Protein AF-A0A2J0LFU3-F1 (afdb_monomer_lite)

Radius of gyration: 16.3 Å; chains: 1; bounding box: 36×18×49 Å

pLDDT: mean 94.24, std 7.74, range [57.19, 98.5]

Foldseek 3Di:
DVVVLVVLLVVLVVLLVVLVVLVVVLVVLCVVCVVVVPPVSNVVSVVCVVVSVVSLVVSVVSLVVSCVPPVDDDPSVCSSVVSNVVSD

Structure (mmCIF, N/CA/C/O backbone):
data_AF-A0A2J0LFU3-F1
#
_entry.id   AF-A0A2J0LFU3-F1
#
loop_
_atom_site.group_PDB
_atom_site.id
_atom_site.type_symbol
_atom_site.label_atom_id
_atom_site.label_alt_id
_atom_site.label_comp_id
_atom_site.label_asym_id
_atom_site.label_entity_id
_atom_site.label_seq_id
_atom_site.pdbx_PDB_ins_code
_atom_site.Cartn_x
_atom_site.Cartn_y
_atom_site.Cartn_z
_atom_site.occupancy
_atom_site.B_iso_or_equiv
_atom_site.auth_seq_id
_atom_site.auth_comp_id
_atom_site.auth_asym_id
_atom_site.auth_atom_id
_atom_site.pdbx_PDB_model_num
ATOM 1 N N . MET A 1 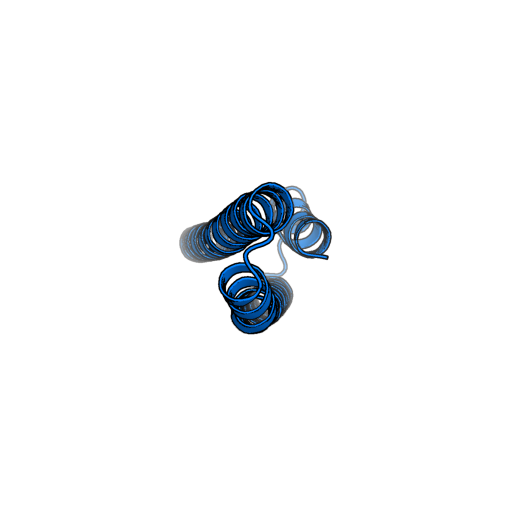1 ? 10.531 2.075 -26.233 1.00 57.19 1 MET A N 1
ATOM 2 C CA . MET A 1 1 ? 10.289 0.911 -25.362 1.00 57.19 1 MET A CA 1
ATOM 3 C C . MET A 1 1 ? 10.719 1.224 -23.933 1.00 57.19 1 MET A C 1
ATOM 5 O O . MET A 1 1 ? 9.846 1.164 -23.087 1.00 57.19 1 MET A O 1
ATOM 9 N N . GLU A 1 2 ? 11.952 1.704 -23.685 1.00 62.78 2 GLU A N 1
ATOM 10 C CA . GLU A 1 2 ? 12.400 2.175 -22.346 1.00 62.78 2 GLU A CA 1
ATOM 11 C C . GLU A 1 2 ? 11.409 3.127 -21.655 1.00 62.78 2 GLU A C 1
ATOM 13 O O . GLU A 1 2 ? 10.973 2.848 -20.548 1.00 62.78 2 GLU A O 1
ATOM 18 N N . ARG A 1 3 ? 10.929 4.168 -22.355 1.00 78.12 3 ARG A N 1
ATOM 19 C CA . ARG A 1 3 ? 9.973 5.129 -21.770 1.00 78.12 3 ARG A CA 1
ATOM 20 C C . ARG A 1 3 ? 8.677 4.510 -21.23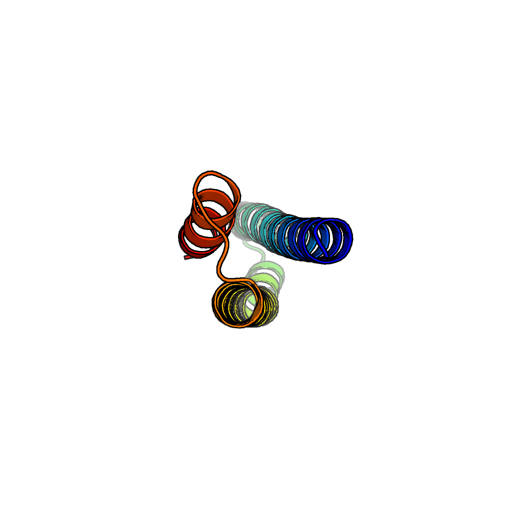3 1.00 78.12 3 ARG A C 1
ATOM 22 O O . ARG A 1 3 ? 8.109 5.049 -20.297 1.00 78.12 3 ARG A O 1
ATOM 29 N N . HIS A 1 4 ? 8.195 3.418 -21.833 1.00 89.81 4 HIS A N 1
ATOM 30 C CA . HIS A 1 4 ? 6.948 2.796 -21.384 1.00 89.81 4 HIS A CA 1
ATOM 31 C C . HIS A 1 4 ? 7.162 2.022 -20.082 1.00 89.81 4 HIS A C 1
ATOM 33 O O . HIS A 1 4 ? 6.324 2.099 -19.193 1.00 89.81 4 HIS A O 1
ATOM 39 N N . LEU A 1 5 ? 8.289 1.315 -19.950 1.00 91.56 5 LEU A N 1
ATOM 40 C CA . LEU A 1 5 ? 8.645 0.666 -18.690 1.00 91.56 5 LEU A CA 1
ATOM 41 C C . LEU A 1 5 ? 8.835 1.714 -17.588 1.00 91.56 5 LEU A C 1
ATOM 43 O O . LEU A 1 5 ? 8.288 1.550 -16.506 1.00 91.56 5 LEU A O 1
ATOM 47 N N . ASP A 1 6 ? 9.526 2.821 -17.876 1.00 94.19 6 ASP A N 1
ATOM 48 C CA . ASP A 1 6 ? 9.718 3.906 -16.904 1.00 94.19 6 ASP A CA 1
ATOM 49 C C . ASP A 1 6 ? 8.389 4.460 -16.369 1.00 94.19 6 ASP A C 1
ATOM 51 O O . ASP A 1 6 ? 8.260 4.750 -15.178 1.00 94.19 6 ASP A O 1
ATOM 55 N N . ASP A 1 7 ? 7.401 4.641 -17.246 1.00 95.50 7 ASP A N 1
ATOM 56 C CA . ASP A 1 7 ? 6.090 5.165 -16.865 1.00 95.50 7 ASP A CA 1
ATOM 57 C C . ASP A 1 7 ? 5.269 4.134 -16.074 1.00 95.50 7 ASP A C 1
ATOM 59 O O . ASP A 1 7 ? 4.640 4.496 -15.076 1.00 95.50 7 ASP A O 1
ATOM 63 N N . GLU A 1 8 ? 5.356 2.848 -16.419 1.00 96.12 8 GLU A N 1
ATOM 64 C CA . GLU A 1 8 ? 4.750 1.780 -15.618 1.00 96.12 8 GLU A CA 1
ATOM 65 C C . GLU A 1 8 ? 5.405 1.638 -14.238 1.00 96.12 8 GLU A C 1
ATOM 67 O O . GLU A 1 8 ? 4.707 1.523 -13.232 1.00 96.12 8 GLU A O 1
ATOM 72 N N . LEU A 1 9 ? 6.735 1.737 -14.147 1.00 96.44 9 LEU A N 1
ATOM 73 C CA . LEU A 1 9 ? 7.458 1.718 -12.872 1.00 96.44 9 LEU A CA 1
ATOM 74 C C . LEU A 1 9 ? 7.092 2.922 -11.993 1.00 96.44 9 LEU A C 1
ATOM 76 O O . LEU A 1 9 ? 6.984 2.790 -10.770 1.00 96.44 9 LEU A O 1
ATOM 80 N N . LYS A 1 10 ? 6.853 4.099 -12.589 1.00 96.38 10 LYS A N 1
ATOM 81 C CA . LYS A 1 10 ? 6.312 5.257 -11.856 1.00 96.38 10 LYS A CA 1
ATOM 82 C C . LYS A 1 10 ? 4.902 4.985 -11.349 1.00 96.38 10 LYS A C 1
ATOM 84 O O . LYS A 1 10 ? 4.624 5.305 -10.195 1.00 96.38 10 LYS A O 1
ATOM 89 N N . ASN A 1 11 ? 4.027 4.407 -12.170 1.00 96.38 11 ASN A N 1
ATOM 90 C CA . ASN A 1 11 ? 2.669 4.060 -11.751 1.00 96.38 11 ASN A CA 1
ATOM 91 C C . ASN A 1 11 ? 2.678 3.036 -10.613 1.00 96.38 11 ASN A C 1
ATOM 93 O O . ASN A 1 11 ? 2.017 3.258 -9.599 1.00 96.38 11 ASN A O 1
ATOM 97 N N . TYR A 1 12 ? 3.489 1.986 -10.734 1.00 96.69 12 TYR A N 1
ATOM 98 C CA . TYR A 1 12 ? 3.703 0.982 -9.695 1.00 96.69 12 TYR A CA 1
ATOM 99 C C . TYR A 1 12 ? 4.156 1.624 -8.375 1.00 96.69 12 TYR A C 1
ATOM 101 O O . TYR A 1 12 ? 3.547 1.427 -7.324 1.00 96.69 12 TYR A O 1
ATOM 109 N N . LYS A 1 13 ? 5.158 2.513 -8.438 1.00 96.38 13 LYS A N 1
ATOM 110 C CA . LYS A 1 13 ? 5.618 3.283 -7.276 1.00 96.38 13 LYS A CA 1
ATOM 111 C C . LYS A 1 13 ? 4.513 4.142 -6.659 1.00 96.38 13 LYS A C 1
ATOM 113 O O . LYS A 1 13 ? 4.426 4.247 -5.439 1.00 96.38 13 LYS A O 1
ATOM 118 N N . LEU A 1 14 ? 3.701 4.803 -7.482 1.00 97.12 14 LEU A N 1
ATOM 119 C CA . LEU A 1 14 ? 2.612 5.652 -7.001 1.00 97.12 14 LEU A CA 1
ATOM 120 C C . LEU A 1 14 ? 1.528 4.839 -6.292 1.00 97.12 14 LEU A C 1
ATOM 122 O O . LEU A 1 14 ? 0.995 5.325 -5.298 1.00 97.12 14 LEU A O 1
ATOM 126 N N . LYS A 1 15 ? 1.212 3.628 -6.764 1.00 96.19 15 LYS A N 1
ATOM 127 C CA . LYS A 1 15 ? 0.279 2.734 -6.066 1.00 96.19 15 LYS A CA 1
ATOM 128 C C . LYS A 1 15 ? 0.828 2.301 -4.708 1.00 96.19 15 LYS A C 1
ATOM 130 O O . LYS A 1 15 ? 0.136 2.489 -3.713 1.00 96.19 15 LYS A O 1
ATOM 135 N N . LEU A 1 16 ? 2.090 1.860 -4.653 1.00 96.19 16 LEU A N 1
ATOM 136 C CA . LEU A 1 16 ? 2.773 1.540 -3.393 1.00 96.19 16 LEU A CA 1
ATOM 137 C C . LEU A 1 16 ? 2.683 2.697 -2.390 1.00 96.19 16 LEU A C 1
ATOM 139 O O . LEU A 1 16 ? 2.251 2.501 -1.261 1.00 96.19 16 LEU A O 1
ATOM 143 N N . LEU A 1 17 ? 3.012 3.921 -2.820 1.00 96.25 17 LEU A N 1
ATOM 144 C CA . LEU A 1 17 ? 2.956 5.105 -1.955 1.00 96.25 17 LEU A CA 1
ATOM 145 C C . LEU A 1 17 ? 1.541 5.414 -1.442 1.00 96.25 17 LEU A C 1
ATOM 147 O O . LEU A 1 17 ? 1.381 5.860 -0.305 1.00 96.25 17 LEU A O 1
ATOM 151 N N . LYS A 1 18 ? 0.512 5.199 -2.269 1.00 96.38 18 LYS A N 1
ATOM 152 C CA . LYS A 1 18 ? -0.888 5.388 -1.862 1.00 96.38 18 LYS A CA 1
ATOM 153 C C . LYS A 1 18 ? -1.305 4.362 -0.815 1.00 96.38 18 LYS A C 1
ATOM 155 O O . LYS A 1 18 ? -1.853 4.759 0.209 1.00 96.38 18 LYS A O 1
ATOM 160 N N . MET A 1 19 ? -0.997 3.086 -1.043 1.00 96.12 19 MET A N 1
ATOM 161 C CA . MET A 1 19 ? -1.286 2.016 -0.090 1.00 96.12 19 MET A CA 1
ATOM 162 C C . MET A 1 19 ? -0.599 2.292 1.253 1.00 96.12 19 MET A C 1
ATOM 164 O O . MET A 1 19 ? -1.252 2.287 2.293 1.00 96.12 19 MET A O 1
ATOM 168 N N . THR A 1 20 ? 0.688 2.660 1.242 1.00 94.94 20 THR A N 1
ATOM 169 C CA . THR A 1 20 ? 1.413 2.983 2.481 1.00 94.94 20 THR A CA 1
ATOM 170 C C . THR A 1 20 ? 0.816 4.180 3.221 1.00 94.94 20 THR A C 1
ATOM 172 O O . THR A 1 20 ? 0.764 4.167 4.445 1.00 94.94 20 THR A O 1
ATOM 175 N N . ALA A 1 21 ? 0.305 5.193 2.511 1.00 96.56 21 ALA A N 1
ATOM 176 C CA . ALA A 1 21 ? -0.350 6.336 3.150 1.00 96.56 21 ALA A CA 1
ATOM 177 C C . ALA A 1 21 ? -1.664 5.943 3.853 1.00 96.56 21 ALA A C 1
ATOM 179 O O . ALA A 1 21 ? -2.002 6.503 4.896 1.00 96.56 21 ALA A O 1
ATOM 180 N N . LEU A 1 22 ? -2.398 4.968 3.309 1.00 96.38 22 LEU A N 1
ATOM 181 C CA . LEU A 1 22 ? -3.603 4.433 3.947 1.00 96.38 22 LEU A CA 1
ATOM 182 C C . LEU A 1 22 ? -3.269 3.587 5.173 1.00 96.38 22 LEU A C 1
ATOM 184 O O . LEU A 1 22 ? -3.934 3.728 6.197 1.00 96.38 22 LEU A O 1
ATOM 188 N N . VAL A 1 23 ? -2.206 2.782 5.105 1.00 96.50 23 VAL A N 1
ATOM 189 C CA . VAL A 1 23 ? -1.679 2.046 6.263 1.00 96.50 23 VAL A CA 1
ATOM 190 C C . VAL A 1 23 ? -1.261 3.016 7.375 1.00 96.50 23 VAL A C 1
ATOM 192 O O . VAL A 1 23 ? -1.611 2.815 8.537 1.00 96.50 23 VAL A O 1
ATOM 195 N N . GLU A 1 24 ? -0.568 4.109 7.040 1.00 96.81 24 GLU A N 1
ATOM 196 C CA . GLU A 1 24 ? -0.196 5.148 8.009 1.00 96.81 24 GLU A CA 1
ATOM 197 C C . GLU A 1 24 ? -1.426 5.787 8.686 1.00 96.81 24 GLU A C 1
ATOM 199 O O . GLU A 1 24 ? -1.444 5.934 9.914 1.00 96.81 24 GLU A O 1
ATOM 204 N N . ASP A 1 25 ? -2.475 6.118 7.921 1.00 97.56 25 ASP A N 1
ATOM 205 C CA . ASP A 1 25 ? -3.747 6.627 8.464 1.00 97.56 25 ASP A CA 1
ATOM 206 C C . ASP A 1 25 ? -4.432 5.584 9.361 1.00 97.56 25 ASP A C 1
ATOM 208 O O . ASP A 1 25 ? -4.863 5.908 10.470 1.00 97.56 25 ASP A O 1
ATOM 212 N N . ALA A 1 26 ? -4.475 4.318 8.942 1.00 97.81 26 ALA A N 1
ATOM 213 C CA . ALA A 1 26 ? -5.060 3.230 9.722 1.00 97.81 26 ALA A CA 1
ATOM 214 C C . ALA A 1 26 ? -4.343 3.040 11.069 1.00 97.81 26 ALA A C 1
ATOM 216 O O . ALA A 1 26 ? -4.998 2.894 12.108 1.00 97.81 26 ALA A O 1
ATOM 217 N N . ILE A 1 27 ? -3.008 3.122 11.092 1.00 97.81 27 ILE A N 1
ATOM 218 C CA . ILE A 1 27 ? -2.213 3.082 12.327 1.00 97.81 27 ILE A CA 1
ATOM 219 C C . ILE A 1 27 ? -2.557 4.278 13.221 1.00 97.81 27 ILE A C 1
ATOM 221 O O . ILE A 1 27 ? -2.817 4.106 14.416 1.00 97.81 27 ILE A O 1
ATOM 225 N N . HIS A 1 28 ? -2.602 5.488 12.658 1.00 98.19 28 HIS A N 1
ATOM 226 C CA . HIS A 1 28 ? -2.934 6.694 13.414 1.00 98.19 28 HIS A CA 1
ATOM 227 C C . HIS A 1 28 ? -4.329 6.601 14.052 1.00 98.19 28 HIS A C 1
ATOM 229 O O . HIS A 1 28 ? -4.494 6.834 15.254 1.00 98.19 28 HIS A O 1
ATOM 235 N N . GLN A 1 29 ? -5.329 6.192 13.270 1.00 98.00 29 GLN A N 1
ATOM 236 C CA . GLN A 1 29 ? -6.706 6.028 13.730 1.00 98.00 29 GLN A CA 1
ATOM 237 C C . GLN A 1 29 ? -6.847 4.899 14.756 1.00 98.00 29 GLN A C 1
ATOM 239 O O . GLN A 1 29 ? -7.604 5.047 15.715 1.00 98.00 29 GLN A O 1
ATOM 244 N N . SER A 1 30 ? -6.084 3.811 14.619 1.00 98.25 30 SER A N 1
ATOM 245 C CA . SER A 1 30 ? -6.051 2.715 15.598 1.00 98.25 30 SER A CA 1
ATOM 246 C C . SER A 1 30 ? -5.567 3.189 16.966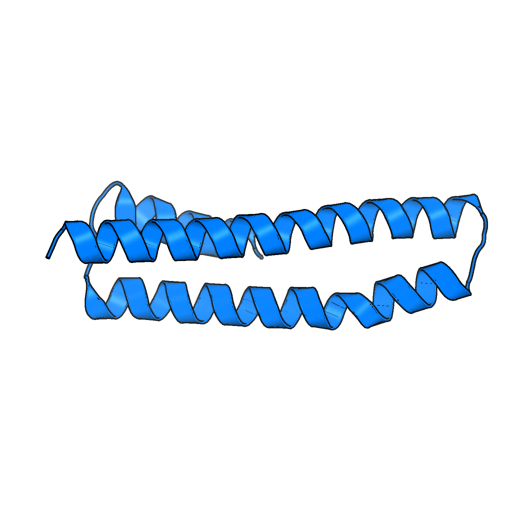 1.00 98.25 30 SER A C 1
ATOM 248 O O . SER A 1 30 ? -6.186 2.897 17.994 1.00 98.25 30 SER A O 1
ATOM 250 N N . ILE A 1 31 ? -4.479 3.965 16.986 1.00 98.38 31 ILE A N 1
ATOM 251 C CA . ILE A 1 31 ? -3.926 4.542 18.216 1.00 98.38 31 ILE A CA 1
ATOM 252 C C . ILE A 1 31 ? -4.936 5.508 18.842 1.00 98.38 31 ILE A C 1
ATOM 254 O O . ILE A 1 31 ? -5.170 5.463 20.054 1.00 98.38 31 ILE A O 1
ATOM 258 N N . GLU A 1 32 ? -5.574 6.353 18.031 1.00 98.44 32 GLU A N 1
ATOM 259 C CA . GLU A 1 32 ? -6.574 7.305 18.513 1.00 98.44 32 GLU A CA 1
ATOM 260 C C . GLU A 1 32 ? -7.817 6.607 19.081 1.00 98.44 32 GLU A C 1
ATOM 262 O O . GLU A 1 32 ? -8.309 6.981 20.153 1.00 98.44 32 GLU A O 1
ATOM 267 N N . ALA A 1 33 ? -8.295 5.555 18.414 1.00 98.50 33 ALA A N 1
ATOM 268 C CA . ALA A 1 33 ? -9.420 4.748 18.870 1.00 98.50 33 ALA A CA 1
ATOM 269 C C . ALA A 1 33 ? -9.130 4.106 20.229 1.00 98.50 33 ALA A C 1
ATOM 271 O O . ALA A 1 33 ? -9.970 4.155 21.132 1.00 98.50 33 ALA A O 1
ATOM 272 N N . LEU A 1 34 ? -7.922 3.565 20.406 1.00 98.12 34 LEU A N 1
ATOM 273 C CA . LEU A 1 34 ? -7.485 2.984 21.671 1.00 98.12 34 LEU A CA 1
ATOM 274 C C . LEU A 1 34 ? -7.388 4.046 22.775 1.00 98.12 34 LEU A C 1
ATOM 276 O O . LEU A 1 34 ? -7.941 3.858 23.862 1.00 98.12 34 LEU A O 1
ATOM 280 N N . ARG A 1 35 ? -6.732 5.180 22.490 1.00 98.50 35 ARG A N 1
ATOM 281 C CA . ARG A 1 35 ? -6.532 6.289 23.438 1.00 98.50 35 ARG A CA 1
ATOM 282 C C . ARG A 1 35 ? -7.854 6.836 23.972 1.00 98.50 35 ARG A C 1
ATOM 284 O O . ARG A 1 35 ? -7.977 7.105 25.164 1.00 98.50 35 ARG A O 1
ATOM 291 N N . THR A 1 36 ? -8.837 6.992 23.091 1.00 98.31 36 THR A N 1
ATOM 292 C CA . THR A 1 36 ? -10.151 7.573 23.413 1.00 98.31 36 THR A CA 1
ATOM 293 C C . THR A 1 36 ? -11.199 6.534 23.800 1.00 98.31 36 THR A C 1
ATOM 295 O O . THR A 1 36 ? -12.317 6.901 24.161 1.00 98.31 36 THR A O 1
ATOM 298 N N . ARG A 1 37 ? -10.856 5.237 23.745 1.00 97.62 37 ARG A N 1
ATOM 299 C CA . ARG A 1 37 ? -11.795 4.110 23.881 1.00 97.62 37 ARG A CA 1
ATOM 300 C C . ARG A 1 37 ? -12.989 4.224 22.923 1.00 97.62 37 ARG A C 1
ATOM 302 O O . ARG A 1 37 ? -14.110 3.834 23.254 1.00 97.62 37 ARG A O 1
ATOM 309 N N . ASN A 1 38 ? -12.754 4.768 21.731 1.00 98.44 38 ASN A N 1
ATOM 310 C CA . ASN A 1 38 ? -13.781 4.969 20.721 1.00 98.44 38 ASN A CA 1
ATOM 311 C C . ASN A 1 38 ? -13.981 3.692 19.894 1.00 98.44 38 ASN A C 1
ATOM 313 O O . ASN A 1 38 ? -13.268 3.433 18.924 1.00 98.44 38 ASN A O 1
ATOM 317 N N . LYS A 1 39 ? -14.997 2.910 20.270 1.00 97.88 39 LYS A N 1
ATOM 318 C CA . LYS A 1 39 ? -15.360 1.665 19.583 1.00 97.88 39 LYS A CA 1
ATOM 319 C C . LYS A 1 39 ? -15.723 1.877 18.105 1.00 97.88 39 LYS A C 1
ATOM 321 O O . LYS A 1 39 ? -15.349 1.055 17.279 1.00 97.88 39 LYS A O 1
ATOM 326 N N . TYR A 1 40 ? -16.412 2.967 17.764 1.00 98.00 40 TYR A N 1
ATOM 327 C CA . TYR A 1 40 ? -16.826 3.231 16.382 1.00 98.00 40 TYR A CA 1
ATOM 328 C C . TYR A 1 40 ? -15.633 3.515 15.468 1.00 98.00 40 TYR A C 1
ATOM 330 O O . TYR A 1 40 ? -15.606 3.040 14.336 1.00 98.00 40 TYR A O 1
ATOM 338 N N . LEU A 1 41 ? -14.632 4.251 15.964 1.00 97.88 41 LEU A N 1
ATOM 339 C CA . LEU A 1 41 ? -13.403 4.493 15.208 1.00 97.88 41 LEU A CA 1
ATOM 340 C C . LEU A 1 41 ? -12.627 3.187 14.997 1.00 97.88 41 LEU A C 1
ATOM 342 O O . LEU A 1 41 ? -12.210 2.914 13.879 1.00 97.88 41 LEU A O 1
ATOM 346 N N . ALA A 1 42 ? -12.518 2.342 16.028 1.00 98.12 42 ALA A N 1
ATOM 347 C CA . ALA A 1 42 ? -11.885 1.029 15.896 1.00 98.12 42 ALA A CA 1
ATOM 348 C C . ALA A 1 42 ? -12.591 0.145 14.849 1.00 98.12 42 ALA A C 1
ATOM 350 O O . ALA A 1 42 ? -11.935 -0.431 13.986 1.00 98.12 42 ALA A O 1
ATOM 351 N N . GLU A 1 43 ? -13.927 0.076 14.875 1.00 98.00 43 GLU A N 1
ATOM 352 C CA . GLU A 1 43 ? -14.703 -0.660 13.864 1.00 98.00 43 GLU A CA 1
ATOM 353 C C . GLU A 1 43 ? -14.527 -0.081 12.455 1.00 98.00 43 GLU A C 1
ATOM 355 O O . GLU A 1 43 ? -14.530 -0.831 11.480 1.00 98.00 43 GLU A O 1
ATOM 360 N N . SER A 1 44 ? -14.378 1.240 12.334 1.00 97.12 44 SER A N 1
ATOM 361 C CA . SER A 1 44 ? -14.105 1.887 11.051 1.00 97.12 44 SER A CA 1
ATOM 362 C C . SER A 1 44 ? -12.734 1.507 10.503 1.00 97.12 44 SER A C 1
ATOM 364 O O . SER A 1 44 ? -12.633 1.270 9.304 1.00 97.12 44 SER A O 1
ATOM 366 N N . VAL A 1 45 ? -11.699 1.442 11.347 1.00 97.81 45 VAL A N 1
ATOM 367 C CA . VAL A 1 45 ? -10.360 1.025 10.908 1.00 97.81 45 VAL A CA 1
ATOM 368 C C . VAL A 1 45 ? -10.391 -0.414 10.401 1.00 97.81 45 VAL A C 1
ATOM 370 O O . VAL A 1 45 ? -9.963 -0.657 9.281 1.00 97.81 45 VAL A O 1
ATOM 373 N N . ILE A 1 46 ? -11.004 -1.334 11.156 1.00 97.31 46 ILE A N 1
ATOM 374 C CA . ILE A 1 46 ? -11.135 -2.746 10.754 1.00 97.31 46 ILE A CA 1
ATOM 375 C C . ILE A 1 46 ? -11.843 -2.880 9.399 1.00 97.31 46 ILE A C 1
ATOM 377 O O . ILE A 1 46 ? -11.459 -3.694 8.574 1.00 97.31 46 ILE A O 1
ATOM 381 N N . LYS A 1 47 ? -12.888 -2.084 9.145 1.00 96.12 47 LYS A N 1
ATOM 382 C CA . LYS A 1 47 ? -13.606 -2.133 7.860 1.00 96.12 47 LYS A CA 1
ATOM 383 C C . LYS A 1 47 ? -12.796 -1.578 6.690 1.00 96.12 47 LYS A C 1
ATOM 385 O O . LYS A 1 47 ? -13.024 -2.009 5.565 1.00 96.12 47 LYS A O 1
ATOM 390 N N . ARG A 1 48 ? -11.932 -0.591 6.941 1.00 94.75 48 ARG A N 1
ATOM 391 C CA . ARG A 1 48 ? -11.091 0.046 5.915 1.00 94.75 48 ARG A CA 1
ATOM 392 C C . ARG A 1 48 ? -9.853 -0.782 5.572 1.00 94.75 48 ARG A C 1
ATOM 394 O O . ARG A 1 48 ? -9.262 -0.534 4.534 1.00 94.75 48 ARG A O 1
ATOM 401 N N . ASP A 1 49 ? -9.509 -1.770 6.392 1.00 96.50 49 ASP A N 1
ATOM 402 C CA . ASP A 1 49 ? -8.421 -2.721 6.135 1.00 96.50 49 ASP A CA 1
ATOM 403 C C . ASP A 1 49 ? -8.595 -3.451 4.793 1.00 96.50 49 ASP A C 1
ATOM 405 O O . ASP A 1 49 ? -7.662 -3.533 4.008 1.00 96.50 49 ASP A O 1
ATOM 409 N N . ASN A 1 50 ? -9.835 -3.818 4.444 1.00 95.88 50 ASN A N 1
ATOM 410 C CA . ASN A 1 50 ? -10.148 -4.433 3.149 1.00 95.88 50 ASN A CA 1
ATOM 411 C C . ASN A 1 50 ? -9.689 -3.589 1.939 1.00 95.88 50 ASN A C 1
ATOM 413 O O . ASN A 1 50 ? -9.353 -4.143 0.901 1.00 95.88 50 ASN A O 1
ATOM 417 N N . GLU A 1 51 ? -9.693 -2.254 2.045 1.00 96.00 51 GLU A N 1
ATOM 418 C CA . GLU A 1 51 ? -9.226 -1.368 0.965 1.00 96.00 51 GLU A CA 1
ATOM 419 C C . GLU A 1 51 ? -7.703 -1.474 0.781 1.00 96.00 51 GLU A C 1
ATOM 421 O O . GLU A 1 51 ? -7.197 -1.364 -0.336 1.00 96.00 51 GLU A O 1
ATOM 426 N N . ILE A 1 52 ? -6.969 -1.694 1.876 1.00 96.44 52 ILE A N 1
ATOM 427 C CA . ILE A 1 52 ? -5.520 -1.907 1.858 1.00 96.44 52 ILE A CA 1
ATOM 428 C C . ILE A 1 52 ? -5.220 -3.264 1.216 1.00 96.44 52 ILE A C 1
ATOM 430 O O . ILE A 1 52 ? -4.404 -3.304 0.298 1.00 96.44 52 ILE A O 1
ATOM 434 N N . ASP A 1 53 ? -5.939 -4.319 1.612 1.00 96.06 53 ASP A N 1
ATOM 435 C CA . ASP A 1 53 ? -5.807 -5.663 1.030 1.00 96.06 53 ASP A CA 1
ATOM 436 C C . ASP A 1 53 ? -6.076 -5.659 -0.485 1.00 96.06 53 ASP A C 1
ATOM 438 O O . ASP A 1 53 ? -5.357 -6.281 -1.269 1.00 96.06 53 ASP A O 1
ATOM 442 N N . GLU A 1 54 ? -7.115 -4.952 -0.935 1.00 96.25 54 GLU A N 1
ATOM 443 C CA . GLU A 1 54 ? -7.421 -4.814 -2.364 1.00 96.25 54 GLU A CA 1
ATOM 444 C C . GLU A 1 54 ? -6.267 -4.133 -3.117 1.00 96.25 54 GLU A C 1
ATOM 446 O O . GLU A 1 54 ? -5.836 -4.619 -4.164 1.00 96.25 54 GLU A O 1
ATOM 451 N N . MET A 1 55 ? -5.703 -3.056 -2.559 1.00 95.75 55 MET A N 1
ATOM 452 C CA . MET A 1 55 ? -4.546 -2.378 -3.149 1.00 95.75 55 MET A CA 1
ATOM 453 C C . MET A 1 55 ? -3.287 -3.239 -3.157 1.00 95.75 55 MET A C 1
ATOM 455 O O . MET A 1 55 ? -2.519 -3.166 -4.117 1.00 95.75 55 MET A O 1
ATOM 459 N N . GLU A 1 56 ? -3.060 -4.032 -2.112 1.00 95.81 56 GLU A N 1
ATOM 460 C CA . GLU A 1 56 ? -1.936 -4.961 -2.043 1.00 95.81 56 GLU A CA 1
ATOM 461 C C . GLU A 1 56 ? -2.004 -5.963 -3.200 1.00 95.81 56 GLU A C 1
ATOM 463 O O . GLU A 1 56 ? -1.040 -6.086 -3.960 1.00 95.81 56 GLU A O 1
ATOM 468 N N . ASN A 1 57 ? -3.171 -6.583 -3.404 1.00 95.88 57 ASN A N 1
ATOM 469 C CA . ASN A 1 57 ? -3.406 -7.513 -4.508 1.00 95.88 57 ASN A CA 1
ATOM 470 C C . ASN A 1 57 ? -3.199 -6.845 -5.880 1.00 95.88 57 ASN A C 1
ATOM 472 O O . ASN A 1 57 ? -2.544 -7.412 -6.755 1.00 95.88 57 ASN A O 1
ATOM 476 N N . GLU A 1 58 ? -3.700 -5.619 -6.078 1.00 95.88 58 GLU A N 1
ATOM 477 C CA . GLU A 1 58 ? -3.492 -4.872 -7.329 1.00 95.88 58 GLU A CA 1
ATOM 478 C C . GLU A 1 58 ? -2.012 -4.556 -7.602 1.00 95.88 58 GLU A C 1
ATOM 480 O O . GLU A 1 58 ? -1.575 -4.493 -8.758 1.00 95.88 58 GLU A O 1
ATOM 485 N N . ILE A 1 59 ? -1.240 -4.284 -6.549 1.00 96.56 59 ILE A N 1
ATOM 486 C CA . ILE A 1 59 ? 0.197 -4.015 -6.640 1.00 96.56 59 ILE A CA 1
ATOM 487 C C . ILE A 1 59 ? 0.941 -5.304 -6.993 1.00 96.56 59 ILE A C 1
ATOM 489 O O . ILE A 1 59 ? 1.813 -5.273 -7.864 1.00 96.56 59 ILE A O 1
ATOM 493 N N . GLU A 1 60 ? 0.596 -6.434 -6.375 1.00 95.94 60 GLU A N 1
ATOM 494 C CA . GLU A 1 60 ? 1.181 -7.734 -6.716 1.00 95.94 60 GLU A CA 1
ATOM 495 C C . GLU A 1 60 ? 0.895 -8.135 -8.165 1.00 95.94 60 GLU A C 1
ATOM 497 O O . GLU A 1 60 ? 1.814 -8.532 -8.887 1.00 95.94 60 GLU A O 1
ATOM 502 N N . GLU A 1 61 ? -0.347 -7.975 -8.624 1.00 96.25 61 GLU A N 1
ATOM 503 C CA . GLU A 1 61 ?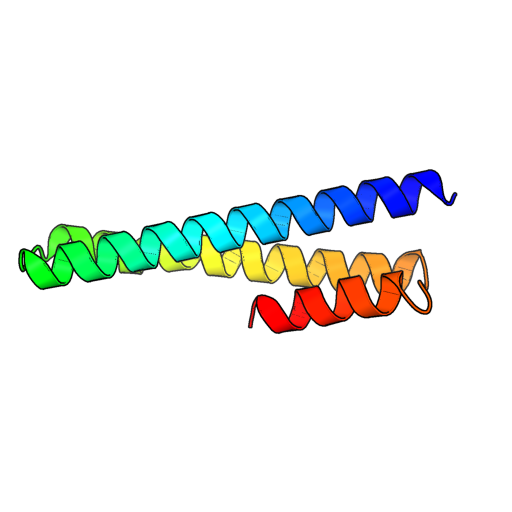 -0.726 -8.273 -10.005 1.00 96.25 61 GLU A CA 1
ATOM 504 C C . GLU A 1 61 ? 0.078 -7.414 -10.989 1.00 96.25 61 GLU A C 1
ATOM 506 O O . GLU A 1 61 ? 0.715 -7.946 -11.903 1.00 96.25 61 GLU A O 1
ATOM 511 N N . GLN A 1 62 ? 0.172 -6.102 -10.741 1.00 96.31 62 GLN A N 1
ATOM 512 C CA . GLN A 1 62 ? 0.975 -5.205 -11.573 1.00 96.31 62 GLN A CA 1
ATOM 513 C C . GLN A 1 62 ? 2.465 -5.584 -11.564 1.00 96.31 62 GLN A C 1
ATOM 515 O O . GLN A 1 62 ? 3.137 -5.492 -12.594 1.00 96.31 62 GLN A O 1
ATOM 520 N N . ALA A 1 63 ? 3.010 -6.016 -10.424 1.00 96.62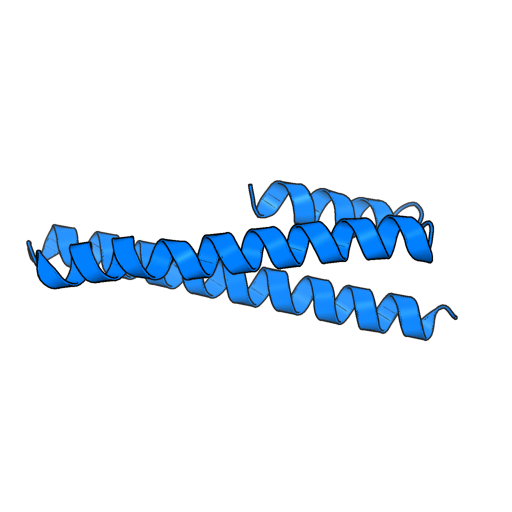 63 ALA A N 1
ATOM 521 C CA . ALA A 1 63 ? 4.394 -6.474 -10.348 1.00 96.62 63 ALA A CA 1
ATOM 522 C C . ALA A 1 63 ? 4.623 -7.699 -11.246 1.00 96.62 63 ALA A C 1
ATOM 524 O O . ALA A 1 63 ? 5.586 -7.727 -12.015 1.00 96.62 63 ALA A O 1
ATOM 525 N N . ILE A 1 64 ? 3.721 -8.684 -11.201 1.00 96.62 64 ILE A N 1
ATOM 526 C CA . ILE A 1 64 ? 3.788 -9.885 -12.043 1.00 96.62 64 ILE A CA 1
ATOM 527 C C . ILE A 1 64 ? 3.682 -9.515 -13.528 1.00 96.62 64 ILE A C 1
ATOM 529 O O . ILE A 1 64 ? 4.478 -10.005 -14.335 1.00 96.62 64 ILE A O 1
ATOM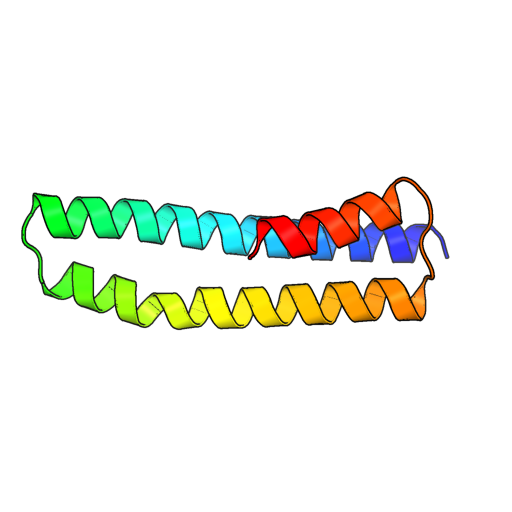 533 N N . GLU A 1 65 ? 2.764 -8.619 -13.897 1.00 96.50 65 GLU A N 1
ATOM 534 C CA . GLU A 1 65 ? 2.624 -8.123 -15.272 1.00 96.50 65 GLU A CA 1
ATOM 535 C C . GLU A 1 65 ? 3.907 -7.450 -15.774 1.00 96.50 65 GLU A C 1
ATOM 537 O O . GLU A 1 65 ? 4.371 -7.742 -16.880 1.00 96.50 65 GLU A O 1
ATOM 542 N N . LEU A 1 66 ? 4.527 -6.596 -14.953 1.00 96.38 66 LEU A N 1
ATOM 543 C CA . LEU A 1 66 ? 5.774 -5.912 -15.300 1.00 96.38 66 LEU A CA 1
ATOM 544 C C . LEU A 1 66 ? 6.923 -6.896 -15.531 1.00 96.38 66 LEU A C 1
ATOM 546 O O . LEU A 1 66 ? 7.680 -6.753 -16.497 1.00 96.38 66 LEU A O 1
ATOM 550 N N . LEU A 1 67 ? 7.037 -7.911 -14.671 1.00 96.31 67 LEU A N 1
ATOM 551 C CA . LEU A 1 67 ? 8.036 -8.968 -14.811 1.00 96.31 67 LEU A CA 1
ATOM 552 C C . LEU A 1 67 ? 7.820 -9.779 -16.095 1.00 96.31 67 LEU A C 1
ATOM 554 O O . LEU A 1 67 ? 8.782 -10.042 -16.820 1.00 96.31 67 LEU A O 1
ATOM 558 N N . ALA A 1 68 ? 6.571 -10.142 -16.393 1.00 96.25 68 ALA A N 1
ATOM 559 C CA . ALA A 1 68 ? 6.220 -10.957 -17.550 1.00 96.25 68 ALA A CA 1
ATOM 560 C C . ALA A 1 68 ? 6.395 -10.208 -18.881 1.00 96.25 68 ALA A C 1
ATOM 562 O O . ALA A 1 68 ? 6.918 -10.775 -19.844 1.00 96.25 68 ALA A O 1
ATOM 563 N N . LEU A 1 69 ? 5.972 -8.942 -18.941 1.00 95.38 69 LEU A N 1
ATOM 564 C CA . LEU A 1 69 ? 5.930 -8.164 -20.177 1.00 95.38 69 LEU A CA 1
ATOM 565 C C . LEU A 1 69 ? 7.299 -7.601 -20.574 1.00 95.38 69 LEU A C 1
ATOM 567 O O . LEU A 1 69 ? 7.638 -7.598 -21.758 1.00 95.38 69 LEU A O 1
ATOM 571 N N . PHE A 1 70 ? 8.084 -7.120 -19.604 1.00 94.50 70 PHE A N 1
ATOM 572 C CA . PHE A 1 70 ? 9.309 -6.364 -19.888 1.00 94.50 70 PHE A CA 1
ATOM 573 C C . PHE A 1 70 ? 10.605 -7.108 -19.568 1.00 94.50 70 PHE A C 1
ATOM 575 O O . PHE A 1 70 ? 11.657 -6.669 -20.028 1.00 94.50 70 PHE A O 1
ATOM 582 N N . GLN A 1 71 ? 10.550 -8.210 -18.810 1.00 94.12 71 GLN A N 1
ATOM 583 C CA . GLN A 1 71 ? 11.732 -8.967 -18.366 1.00 94.12 71 GLN A CA 1
ATOM 584 C C . GLN A 1 71 ? 12.854 -8.051 -17.815 1.00 94.12 71 GLN A C 1
ATOM 586 O O . GLN A 1 71 ? 13.991 -8.096 -18.296 1.00 94.12 71 GLN A O 1
ATOM 591 N N . PRO A 1 72 ? 12.543 -7.171 -16.839 1.00 94.19 72 PRO A N 1
ATOM 592 C CA . PRO A 1 72 ? 13.477 -6.170 -16.338 1.00 94.19 72 PRO A CA 1
ATOM 593 C C . PRO A 1 72 ? 14.683 -6.815 -15.649 1.00 94.19 72 PRO A C 1
ATOM 595 O O . PRO A 1 72 ? 14.604 -7.914 -15.102 1.00 94.19 72 PRO A O 1
ATOM 598 N N . MET A 1 73 ? 15.809 -6.101 -15.633 1.00 94.19 73 MET A N 1
ATOM 599 C CA . MET A 1 73 ? 17.081 -6.600 -15.104 1.00 94.19 73 MET A CA 1
ATOM 600 C C . MET A 1 73 ? 17.687 -5.631 -14.089 1.00 94.19 73 MET A C 1
ATOM 602 O O . MET A 1 73 ? 17.406 -4.435 -14.086 1.00 94.19 73 MET A O 1
ATOM 606 N N . ALA A 1 74 ? 18.573 -6.154 -13.240 1.00 95.69 74 ALA A N 1
ATOM 607 C CA . ALA A 1 74 ? 19.364 -5.383 -12.283 1.00 95.69 74 ALA A CA 1
ATOM 608 C C . ALA A 1 74 ? 18.527 -4.455 -11.375 1.00 95.69 74 ALA A C 1
ATOM 610 O O . ALA A 1 74 ? 17.941 -4.928 -10.401 1.00 95.69 74 ALA A O 1
ATOM 611 N N . GLY A 1 75 ? 18.534 -3.145 -11.643 1.00 94.50 75 GLY A N 1
ATOM 612 C CA . GLY A 1 75 ? 17.878 -2.134 -10.813 1.00 94.50 75 GLY A CA 1
ATOM 613 C C . GLY A 1 75 ? 16.359 -2.270 -10.817 1.00 94.50 75 GLY A C 1
ATOM 614 O O . GLY A 1 75 ? 15.759 -2.335 -9.747 1.00 94.50 75 GLY A O 1
ATOM 615 N N . ASP A 1 76 ? 15.765 -2.404 -11.999 1.00 95.62 76 ASP A N 1
ATOM 616 C CA . ASP A 1 76 ? 14.309 -2.440 -12.169 1.00 95.62 76 ASP A CA 1
ATOM 617 C C . ASP A 1 76 ? 13.713 -3.720 -11.581 1.00 95.62 76 ASP A C 1
ATOM 619 O O . ASP A 1 76 ? 12.724 -3.678 -10.852 1.00 95.62 76 ASP A O 1
ATOM 623 N N . LEU A 1 77 ? 14.386 -4.858 -11.792 1.00 96.06 77 LEU A N 1
ATOM 624 C CA . LEU A 1 77 ? 14.004 -6.127 -11.172 1.00 96.06 77 LEU A CA 1
ATOM 625 C C . LEU A 1 77 ? 14.034 -6.038 -9.644 1.00 96.06 77 LEU A C 1
ATOM 627 O O . LEU A 1 77 ? 13.112 -6.496 -8.971 1.00 96.06 77 LEU A O 1
ATOM 631 N N . ARG A 1 78 ? 15.091 -5.436 -9.084 1.00 96.06 78 ARG A N 1
ATOM 632 C CA . ARG A 1 78 ? 15.203 -5.241 -7.635 1.00 96.06 78 ARG A CA 1
ATOM 633 C C . ARG A 1 78 ? 14.115 -4.308 -7.124 1.00 96.06 78 ARG A C 1
ATOM 635 O O . ARG A 1 78 ? 13.580 -4.556 -6.052 1.00 96.06 78 ARG A O 1
ATOM 642 N N . PHE A 1 79 ? 13.793 -3.255 -7.870 1.00 96.25 79 PHE A N 1
ATOM 643 C CA . PHE A 1 79 ? 12.755 -2.306 -7.492 1.00 96.25 79 PHE A CA 1
ATOM 644 C C . PHE A 1 79 ? 11.381 -2.979 -7.404 1.00 96.25 79 PHE A C 1
ATOM 646 O O . PHE A 1 79 ? 10.724 -2.858 -6.374 1.00 96.25 79 PHE A O 1
ATOM 653 N N . ILE A 1 80 ? 10.996 -3.749 -8.428 1.00 96.06 80 ILE A N 1
ATOM 654 C CA . ILE A 1 80 ? 9.721 -4.483 -8.452 1.00 96.06 80 ILE A CA 1
ATOM 655 C C . ILE A 1 80 ? 9.665 -5.507 -7.313 1.00 96.06 80 ILE A C 1
ATOM 657 O O . ILE A 1 80 ? 8.742 -5.493 -6.509 1.00 96.06 80 ILE A O 1
ATOM 661 N N . THR A 1 81 ? 10.687 -6.356 -7.185 1.00 95.19 81 THR A N 1
ATOM 662 C CA . THR A 1 81 ? 10.711 -7.413 -6.156 1.00 95.19 81 THR A CA 1
ATOM 663 C C . THR A 1 81 ? 10.786 -6.867 -4.732 1.00 95.19 81 THR A C 1
ATOM 665 O O . THR A 1 81 ? 10.194 -7.440 -3.828 1.00 95.19 81 THR A O 1
ATOM 668 N N . THR A 1 82 ? 11.469 -5.739 -4.512 1.00 94.62 82 THR A N 1
ATOM 669 C CA . THR A 1 82 ? 11.432 -5.052 -3.210 1.00 94.62 82 THR A CA 1
ATOM 670 C C . THR A 1 82 ? 10.039 -4.504 -2.932 1.00 94.62 82 THR A C 1
ATOM 672 O O . THR A 1 82 ? 9.562 -4.620 -1.810 1.00 94.62 82 THR A O 1
ATOM 675 N N . GLY A 1 83 ? 9.378 -3.936 -3.944 1.00 93.00 83 GLY A N 1
ATOM 676 C CA . GLY A 1 83 ? 8.001 -3.463 -3.829 1.00 93.00 83 GLY A CA 1
ATOM 677 C C . GLY A 1 83 ? 7.043 -4.563 -3.368 1.00 93.00 83 GLY A C 1
ATOM 678 O O . GLY A 1 83 ? 6.278 -4.314 -2.447 1.00 93.00 83 GLY A O 1
ATOM 679 N N . MET A 1 84 ? 7.184 -5.776 -3.919 1.00 91.81 84 MET A N 1
ATOM 680 C CA . MET A 1 84 ? 6.429 -6.983 -3.527 1.00 91.81 84 MET A CA 1
ATOM 681 C C . MET A 1 84 ? 6.748 -7.525 -2.125 1.00 91.81 84 MET A C 1
ATOM 683 O O . MET A 1 84 ? 6.094 -8.447 -1.665 1.00 91.81 84 MET A O 1
ATOM 687 N N . HIS A 1 85 ? 7.811 -7.053 -1.478 1.00 89.06 85 HIS A N 1
ATOM 688 C CA . HIS A 1 85 ? 8.163 -7.479 -0.121 1.00 89.06 85 HIS A CA 1
ATOM 689 C C . HIS A 1 85 ? 7.864 -6.418 0.931 1.00 89.06 85 HIS A C 1
ATOM 691 O O . HIS A 1 85 ? 7.860 -6.727 2.113 1.00 89.06 85 HIS A O 1
ATOM 697 N N . VAL A 1 86 ? 7.714 -5.157 0.525 1.00 81.25 86 VAL A N 1
ATOM 698 C CA . VAL A 1 86 ? 7.416 -4.049 1.441 1.00 81.25 86 VAL A CA 1
ATOM 699 C C . VAL A 1 86 ? 5.915 -3.953 1.717 1.00 81.25 86 VAL A C 1
ATOM 701 O O . VAL A 1 86 ? 5.531 -3.363 2.723 1.00 81.25 86 VAL A O 1
ATOM 704 N N . ASN A 1 87 ? 5.081 -4.487 0.823 1.00 69.38 87 ASN A N 1
ATOM 705 C CA . ASN A 1 87 ? 3.633 -4.536 0.992 1.00 69.38 87 ASN A CA 1
ATOM 706 C C . ASN A 1 87 ? 3.143 -5.717 1.854 1.00 69.38 87 ASN A C 1
ATOM 708 O O . ASN A 1 87 ? 2.087 -5.554 2.450 1.00 69.38 87 ASN A O 1
ATOM 712 N N . THR A 1 88 ? 3.910 -6.813 1.965 1.00 58.22 88 THR A N 1
ATOM 713 C CA . THR A 1 88 ? 3.622 -8.001 2.806 1.00 58.22 88 THR A CA 1
ATOM 714 C C . THR A 1 88 ? 4.187 -7.891 4.226 1.00 58.22 88 THR A C 1
ATOM 716 O O . THR A 1 88 ? 3.551 -8.403 5.176 1.00 58.22 88 THR A O 1
#

Secondary structure (DSSP, 8-state):
-HHHHHHHHHHHHHHHHHHHHHHHHHHHHHHHHHHHT-HHHHHHHHHHHHHHHHHHHHHHHHHHHHHHHH---THHHHHHHHHHHH--

Sequence (88 aa):
MERHLDDELKNYKLKLLKMTALVEDAIHQSIEALRTRNKYLAESVIKRDNEIDEMENEIEEQAIELLALFQPMAGDLRFITTGMHVNT